Protein AF-U2WFE0-F1 (afdb_monomer)

Nearest PDB structures (foldseek):
  4q4a-assembly1_A  TM=3.480E-01  e=2.867E+00  Thermotoga maritima MSB8
  8t4j-assembly1_A  TM=3.369E-01  e=9.485E+00  Homo sapiens

Secondary structure (DSSP, 8-state):
---------HHHHHSTT---HHHHHHHHHHHHHHHHHHHHHHHHHHHHHHHHHHHHHHHHHHHHHHHTT-HHHHHHHHHHHHHHHHHHHHHHHHHHHHHHHHHHHHHHHHHHHHHT-

Solvent-accessible surface area (backbone atoms only — not comparable to full-atom values): 6742 Å² total; per-residue (Å²): 138,82,82,82,74,80,81,75,50,72,62,56,73,76,41,71,84,60,77,55,70,68,61,55,52,55,50,52,52,54,51,50,53,53,50,52,50,52,51,53,52,53,51,51,53,53,49,54,51,53,51,52,54,50,53,52,51,50,54,56,53,45,55,53,32,60,78,68,69,42,64,78,57,43,60,57,51,50,55,50,48,53,52,53,50,52,53,49,51,52,52,53,52,50,52,52,52,51,53,49,50,52,51,50,51,53,54,49,54,53,51,56,60,58,71,75,106

Foldseek 3Di:
DDDPPDPDDPCCVVCVPPDDPVVVVVVVVVVVLVVLVVVLVVVLVVLVVVLVVVLVVLVVVLVVCVVVVVVVVNVVSVVVNVVVSVVSVVVSVVSNVVSVVVSVVVVVVVVVVVVVD

Structure (mmCIF, N/CA/C/O backbone):
data_AF-U2WFE0-F1
#
_entry.id   AF-U2WFE0-F1
#
loop_
_atom_site.group_PDB
_atom_site.id
_atom_site.type_symbol
_atom_site.label_atom_id
_atom_site.label_alt_id
_atom_site.label_comp_id
_atom_site.label_asym_id
_atom_site.label_entity_id
_atom_site.label_seq_id
_atom_site.pdbx_PDB_ins_code
_atom_site.Cartn_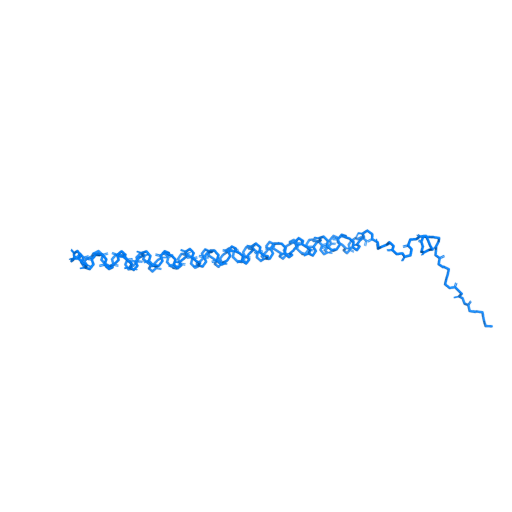x
_atom_site.Cartn_y
_atom_site.Cartn_z
_atom_site.occupancy
_atom_site.B_iso_or_equiv
_atom_site.auth_seq_id
_atom_site.auth_comp_id
_atom_site.auth_asym_id
_atom_site.auth_atom_id
_atom_site.pdbx_PDB_model_num
ATOM 1 N N . MET A 1 1 ? 37.654 29.144 -54.732 1.00 34.38 1 MET A N 1
ATOM 2 C CA . MET A 1 1 ? 37.008 28.818 -53.441 1.00 34.38 1 MET A CA 1
ATOM 3 C C . MET A 1 1 ? 35.945 27.760 -53.730 1.00 34.38 1 MET A C 1
ATOM 5 O O . MET A 1 1 ? 34.895 28.100 -54.254 1.00 34.38 1 MET A O 1
ATOM 9 N N . ALA A 1 2 ? 36.271 26.472 -53.580 1.00 35.97 2 ALA A N 1
ATOM 10 C CA . ALA A 1 2 ? 35.385 25.376 -53.984 1.00 35.97 2 ALA A CA 1
ATOM 11 C C . ALA A 1 2 ? 34.538 24.913 -52.793 1.00 35.97 2 ALA A C 1
ATOM 13 O O . ALA A 1 2 ? 35.069 24.506 -51.762 1.00 35.97 2 ALA A O 1
ATOM 14 N N . ILE A 1 3 ? 33.219 25.010 -52.951 1.00 46.09 3 ILE A N 1
ATOM 15 C CA . ILE A 1 3 ? 32.201 24.567 -51.998 1.00 46.09 3 ILE A CA 1
ATOM 16 C C . ILE A 1 3 ? 32.277 23.038 -51.926 1.00 46.09 3 ILE A C 1
ATOM 18 O O . ILE A 1 3 ? 31.913 22.344 -52.876 1.00 46.09 3 ILE A O 1
ATOM 22 N N . ALA A 1 4 ? 32.792 22.507 -50.817 1.00 45.47 4 ALA A N 1
ATOM 23 C CA . ALA A 1 4 ? 32.842 21.074 -50.561 1.00 45.47 4 ALA A CA 1
ATOM 24 C C . ALA A 1 4 ? 31.416 20.549 -50.330 1.00 45.47 4 ALA A C 1
ATOM 26 O O . ALA A 1 4 ? 30.886 20.585 -49.220 1.00 45.47 4 ALA A O 1
ATOM 27 N N . GLY A 1 5 ? 30.779 20.092 -51.410 1.00 46.44 5 GLY A N 1
ATOM 28 C CA . GLY A 1 5 ? 29.490 19.416 -51.369 1.00 46.44 5 GLY A CA 1
ATOM 29 C C . GLY A 1 5 ? 29.564 18.187 -50.468 1.00 46.44 5 GLY A C 1
ATOM 30 O O . GLY A 1 5 ? 30.349 17.266 -50.698 1.00 46.44 5 GLY A O 1
ATOM 31 N N . THR A 1 6 ? 28.744 18.183 -49.423 1.00 54.75 6 THR A N 1
ATOM 32 C CA . THR A 1 6 ? 28.574 17.070 -48.491 1.00 54.75 6 THR A CA 1
ATOM 33 C C . THR A 1 6 ? 28.115 15.846 -49.288 1.00 54.75 6 THR A C 1
ATOM 35 O O . THR A 1 6 ? 26.987 15.805 -49.782 1.00 54.75 6 THR A O 1
ATOM 38 N N . LYS A 1 7 ? 29.000 14.857 -49.475 1.00 50.47 7 LYS A N 1
ATOM 39 C CA . LYS A 1 7 ? 28.686 13.609 -50.185 1.00 50.47 7 LYS A CA 1
ATOM 40 C C . LYS A 1 7 ? 27.629 12.834 -49.394 1.00 50.47 7 LYS A C 1
ATOM 42 O O . LYS A 1 7 ? 27.962 12.103 -48.465 1.00 50.47 7 LYS A O 1
ATOM 47 N N . LYS A 1 8 ? 26.354 12.994 -49.755 1.00 56.88 8 LYS A N 1
ATOM 48 C CA . LYS A 1 8 ? 25.270 12.151 -49.235 1.00 56.88 8 LYS A CA 1
ATOM 49 C C . LYS A 1 8 ? 25.502 10.724 -49.711 1.00 56.88 8 LYS A C 1
ATOM 51 O O . LYS A 1 8 ? 25.659 10.476 -50.906 1.00 56.88 8 LYS A O 1
ATOM 56 N N . THR A 1 9 ? 25.584 9.794 -48.770 1.00 63.47 9 THR A N 1
ATOM 57 C CA . THR A 1 9 ? 25.826 8.382 -49.065 1.00 63.47 9 THR A CA 1
ATOM 58 C C . THR A 1 9 ? 24.601 7.790 -49.767 1.00 63.47 9 THR A C 1
ATOM 60 O O . THR A 1 9 ? 23.478 8.230 -49.536 1.00 63.47 9 THR A O 1
ATOM 63 N N . ILE A 1 10 ? 24.787 6.759 -50.599 1.00 62.50 10 ILE A N 1
ATOM 64 C CA . ILE A 1 10 ? 23.700 6.074 -51.335 1.00 62.50 10 ILE A CA 1
ATOM 65 C C . ILE A 1 10 ? 22.551 5.660 -50.393 1.00 62.50 10 ILE A C 1
ATOM 67 O O . ILE A 1 10 ? 21.376 5.722 -50.748 1.00 62.50 10 ILE A O 1
ATOM 71 N N . ARG A 1 11 ? 22.885 5.326 -49.142 1.00 60.38 11 ARG A N 1
ATOM 72 C CA . ARG A 1 11 ? 21.927 5.036 -48.073 1.00 60.38 11 ARG A CA 1
ATOM 73 C C . ARG A 1 11 ? 21.007 6.218 -47.733 1.00 60.38 11 ARG A C 1
ATOM 75 O O . ARG A 1 11 ? 19.811 5.996 -47.601 1.00 60.38 11 ARG A O 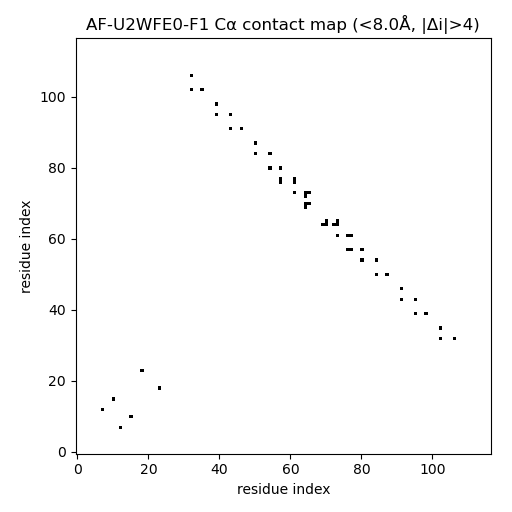1
ATOM 82 N N . ASP A 1 12 ? 21.526 7.441 -47.631 1.00 62.81 12 ASP A N 1
ATOM 83 C CA . ASP A 1 12 ? 20.731 8.646 -47.329 1.00 62.81 12 ASP A CA 1
ATOM 84 C C . ASP A 1 12 ? 19.786 9.025 -48.474 1.00 62.81 12 ASP A C 1
ATOM 86 O O . ASP A 1 12 ? 18.737 9.627 -48.251 1.00 62.81 12 ASP A O 1
ATOM 90 N N . LEU A 1 13 ? 20.150 8.666 -49.708 1.00 66.94 13 LEU A N 1
ATOM 91 C CA . LEU A 1 13 ? 19.312 8.861 -50.891 1.00 66.94 13 LEU A CA 1
ATOM 92 C C . LEU A 1 13 ? 18.170 7.837 -50.962 1.00 66.94 13 LEU A C 1
ATOM 94 O O . LEU A 1 13 ? 17.052 8.206 -51.304 1.00 66.94 13 LEU A O 1
ATOM 98 N N . ILE A 1 14 ? 18.431 6.573 -50.609 1.00 63.31 14 ILE A N 1
ATOM 99 C CA . ILE A 1 14 ? 17.450 5.475 -50.702 1.00 63.31 14 ILE A CA 1
ATOM 100 C C . ILE A 1 14 ? 16.542 5.397 -49.463 1.00 63.31 14 ILE A C 1
ATOM 102 O O . ILE A 1 14 ? 15.377 5.018 -49.560 1.00 63.31 14 ILE A O 1
ATOM 106 N N . PHE A 1 15 ? 17.053 5.756 -48.285 1.00 64.75 15 PHE A N 1
ATOM 107 C CA . PHE A 1 15 ? 16.371 5.576 -46.999 1.00 64.75 15 PHE A CA 1
ATOM 108 C C . PHE A 1 15 ? 16.074 6.892 -46.278 1.00 64.75 15 PHE A C 1
ATOM 110 O O . PHE A 1 15 ? 15.941 6.899 -45.057 1.00 64.75 15 PHE A O 1
ATOM 117 N N . LYS A 1 16 ? 15.925 7.985 -47.033 1.00 59.59 16 LYS A N 1
ATOM 118 C CA . LYS A 1 16 ? 15.728 9.357 -46.537 1.00 59.59 16 LYS A CA 1
ATOM 119 C C . LYS A 1 16 ? 14.644 9.493 -45.452 1.00 59.59 16 LYS A C 1
ATOM 121 O O . LYS A 1 16 ? 14.809 10.292 -44.537 1.00 59.59 16 LYS A O 1
ATOM 126 N N . ASP A 1 17 ? 13.596 8.666 -45.515 1.00 59.03 17 ASP A N 1
ATOM 127 C CA . ASP A 1 17 ? 12.478 8.653 -44.558 1.00 59.03 17 ASP A CA 1
ATOM 128 C C . ASP A 1 17 ? 12.461 7.442 -43.601 1.00 59.03 17 ASP A C 1
ATOM 130 O O . ASP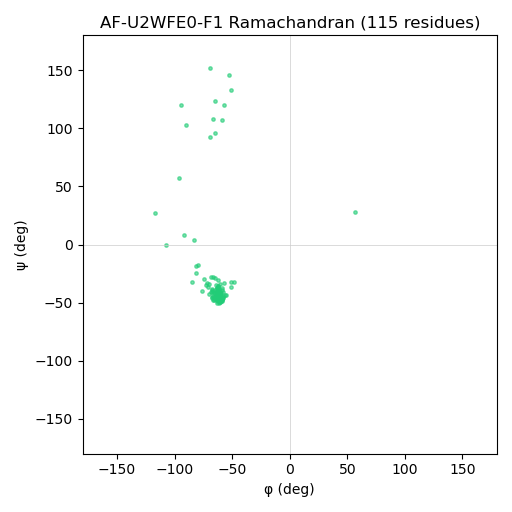 A 1 17 ? 11.589 7.338 -42.733 1.00 59.03 17 ASP A O 1
ATOM 134 N N . LYS A 1 18 ? 13.415 6.501 -43.702 1.00 56.56 18 LYS A N 1
ATOM 135 C CA . LYS A 1 18 ? 13.472 5.350 -42.784 1.00 56.56 18 LYS A CA 1
ATOM 136 C C . LYS A 1 18 ? 14.328 5.688 -41.565 1.00 56.56 18 LYS A C 1
ATOM 138 O O . LYS A 1 18 ? 15.554 5.642 -41.611 1.00 56.56 18 LYS A O 1
ATOM 143 N N . LYS A 1 19 ? 13.658 5.971 -40.442 1.00 58.41 19 LYS A N 1
ATOM 144 C CA . LYS A 1 19 ? 14.291 6.129 -39.120 1.00 58.41 19 LYS A CA 1
ATOM 145 C C . LYS A 1 19 ? 15.207 4.937 -38.798 1.00 58.41 19 LYS A C 1
ATOM 147 O O . LYS A 1 19 ? 14.812 3.784 -38.965 1.00 58.41 19 LYS A O 1
ATOM 152 N N . HIS A 1 20 ? 16.420 5.234 -38.324 1.00 57.84 20 HIS A N 1
ATOM 153 C CA . HIS A 1 20 ? 17.420 4.249 -37.899 1.00 57.84 20 HIS A CA 1
ATOM 154 C C . HIS A 1 20 ? 16.849 3.245 -36.878 1.00 57.84 20 HIS A C 1
ATOM 156 O O . HIS A 1 20 ? 16.025 3.613 -36.039 1.00 57.84 20 HIS A O 1
ATOM 162 N N . LYS A 1 21 ? 17.310 1.984 -36.924 1.00 54.50 21 LYS A N 1
ATOM 163 C CA . LYS A 1 21 ? 16.914 0.911 -35.984 1.00 54.50 21 LYS A CA 1
ATOM 164 C C . LYS A 1 21 ? 17.064 1.341 -34.516 1.00 54.50 21 LYS A C 1
ATOM 166 O O . LYS A 1 21 ? 16.179 1.060 -33.712 1.00 54.50 21 LYS A O 1
ATOM 171 N N . ASP A 1 22 ? 18.097 2.120 -34.213 1.00 54.22 22 ASP A N 1
ATOM 172 C CA . ASP A 1 22 ? 18.399 2.628 -32.867 1.00 54.22 22 ASP A CA 1
ATOM 173 C C . ASP A 1 22 ? 17.311 3.593 -32.346 1.00 54.22 22 ASP A C 1
ATOM 175 O O . ASP A 1 22 ? 17.003 3.657 -31.152 1.00 54.22 22 ASP A O 1
ATOM 179 N N . PHE A 1 23 ? 16.629 4.301 -33.254 1.00 53.69 23 PHE A N 1
ATOM 180 C CA . PHE A 1 23 ? 15.490 5.154 -32.907 1.00 53.69 23 PHE A CA 1
ATOM 181 C C . PHE A 1 23 ? 14.244 4.329 -32.539 1.00 53.69 23 PHE A C 1
ATOM 183 O O . PHE A 1 23 ? 13.463 4.730 -31.679 1.00 53.69 23 PHE A O 1
ATOM 190 N N . GLN A 1 24 ? 14.049 3.155 -33.151 1.00 55.06 24 GLN A N 1
ATOM 191 C CA . GLN A 1 24 ? 12.974 2.240 -32.746 1.00 55.06 24 GLN A CA 1
ATOM 192 C C . GLN A 1 24 ? 13.280 1.554 -31.406 1.00 55.06 24 GLN A C 1
ATOM 194 O O . GLN A 1 24 ? 12.364 1.327 -30.615 1.00 55.06 24 GLN A O 1
ATOM 199 N N . GLU A 1 25 ? 14.547 1.243 -31.128 1.00 55.72 25 GLU A N 1
ATOM 200 C CA . GLU A 1 25 ? 14.976 0.607 -29.875 1.00 55.72 25 GLU A CA 1
ATOM 201 C C . GLU A 1 25 ? 14.795 1.551 -28.672 1.00 55.72 25 GLU A C 1
ATOM 203 O O . GLU A 1 25 ? 14.169 1.177 -27.678 1.00 55.72 25 GLU A O 1
ATOM 208 N N . SER A 1 26 ? 15.188 2.823 -28.806 1.00 58.12 26 SER A N 1
ATOM 209 C CA . SER A 1 26 ? 14.953 3.852 -27.775 1.00 58.12 26 SER A CA 1
ATOM 210 C C . SER A 1 26 ? 13.464 4.126 -27.499 1.00 58.12 26 SER A C 1
ATOM 212 O O . SER A 1 26 ? 13.076 4.327 -26.344 1.00 58.12 26 SER A O 1
ATOM 214 N N . GLN A 1 27 ? 12.593 4.067 -28.515 1.00 59.62 27 GLN A N 1
ATOM 215 C CA . GLN A 1 27 ? 11.142 4.179 -28.312 1.00 59.62 27 GLN A CA 1
ATOM 216 C C . GLN A 1 27 ? 10.549 2.988 -27.550 1.00 59.62 27 GLN A C 1
ATOM 218 O O . GLN A 1 27 ? 9.711 3.193 -26.668 1.00 59.62 27 GLN A O 1
ATOM 223 N N . LYS A 1 28 ? 10.988 1.757 -27.845 1.00 61.03 28 LYS A N 1
ATOM 224 C CA . LYS A 1 28 ? 10.541 0.550 -27.126 1.00 61.03 28 LYS A CA 1
ATOM 225 C C . LYS A 1 28 ? 10.947 0.584 -25.651 1.00 61.03 28 LYS A C 1
ATOM 227 O O . LYS A 1 28 ? 10.132 0.249 -24.795 1.00 61.03 28 LYS A O 1
ATOM 232 N N . ILE A 1 29 ? 12.158 1.057 -25.352 1.00 62.53 29 ILE A N 1
ATOM 233 C CA . ILE A 1 29 ? 12.657 1.230 -23.978 1.00 62.53 29 ILE A CA 1
ATOM 234 C C . ILE A 1 29 ? 11.811 2.254 -23.208 1.00 62.53 29 ILE A C 1
ATOM 236 O O . ILE A 1 29 ? 11.368 1.991 -22.090 1.00 62.53 29 ILE A O 1
ATOM 240 N N . ASN A 1 30 ? 1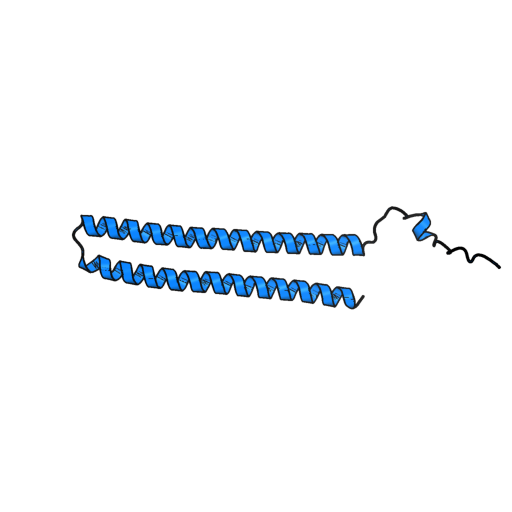1.508 3.400 -23.822 1.00 68.56 30 ASN A N 1
ATOM 241 C CA . ASN A 1 30 ? 10.657 4.419 -23.204 1.00 68.56 30 ASN A CA 1
ATOM 242 C C . ASN A 1 30 ? 9.221 3.904 -22.973 1.00 68.56 30 ASN A C 1
ATOM 244 O O . ASN A 1 30 ? 8.613 4.171 -21.937 1.00 68.56 30 ASN A O 1
ATOM 248 N N . PHE A 1 31 ? 8.685 3.113 -23.906 1.00 72.06 31 PHE A N 1
ATOM 249 C CA . PHE A 1 31 ? 7.377 2.478 -23.747 1.00 72.06 31 PHE A CA 1
ATOM 250 C C . PHE A 1 31 ? 7.357 1.470 -22.586 1.00 72.06 31 PHE A C 1
ATOM 252 O O . PHE A 1 31 ? 6.438 1.508 -21.768 1.00 72.06 31 PHE A O 1
ATOM 259 N N . ALA A 1 32 ? 8.386 0.625 -22.464 1.00 73.62 32 ALA A N 1
ATOM 260 C CA . ALA A 1 32 ? 8.515 -0.332 -21.366 1.00 73.62 32 ALA A CA 1
ATOM 261 C C . ALA A 1 32 ? 8.631 0.371 -20.003 1.00 73.62 32 ALA A C 1
ATOM 263 O O . ALA A 1 32 ? 7.890 0.037 -19.080 1.00 73.62 32 ALA A O 1
ATOM 264 N N . ASN A 1 33 ? 9.468 1.409 -19.895 1.00 76.38 33 ASN A N 1
ATOM 265 C CA . ASN A 1 33 ? 9.597 2.205 -18.671 1.00 76.38 33 ASN A CA 1
ATOM 266 C C . ASN A 1 33 ? 8.271 2.880 -18.285 1.00 76.38 33 ASN A C 1
ATOM 268 O O . ASN A 1 33 ? 7.876 2.836 -17.121 1.00 76.38 33 ASN A O 1
ATOM 272 N N . LYS A 1 34 ? 7.526 3.435 -19.254 1.00 79.75 34 LYS A N 1
ATOM 273 C CA . LYS A 1 34 ? 6.170 3.963 -19.010 1.00 79.75 34 LYS A CA 1
ATOM 274 C C . LYS A 1 34 ? 5.203 2.882 -18.522 1.00 79.75 34 LYS A C 1
ATOM 276 O O . LYS A 1 34 ? 4.370 3.165 -17.662 1.00 79.75 34 LYS A O 1
ATOM 281 N N . GLY A 1 35 ? 5.302 1.664 -19.053 1.00 82.06 35 GLY A N 1
ATOM 282 C CA . GLY A 1 35 ? 4.519 0.512 -18.601 1.00 82.06 35 GLY A CA 1
ATOM 283 C C . GLY A 1 35 ? 4.815 0.139 -17.147 1.00 82.06 35 GLY A C 1
ATOM 284 O O . GLY A 1 35 ? 3.890 0.016 -16.348 1.00 82.06 35 GLY A O 1
ATOM 285 N N . ILE A 1 36 ? 6.096 0.050 -16.784 1.00 82.69 36 ILE A N 1
ATOM 286 C CA . ILE A 1 36 ? 6.541 -0.248 -15.415 1.00 82.69 36 ILE A CA 1
ATOM 287 C C . ILE A 1 36 ? 6.048 0.827 -14.441 1.00 82.69 36 ILE A C 1
ATOM 289 O O . ILE A 1 36 ? 5.474 0.500 -13.407 1.00 82.69 36 ILE A O 1
ATOM 293 N N . VAL A 1 37 ? 6.184 2.110 -14.791 1.00 83.69 37 VAL A N 1
ATOM 294 C CA . VAL A 1 37 ? 5.689 3.213 -13.951 1.00 83.69 37 VAL A CA 1
ATOM 295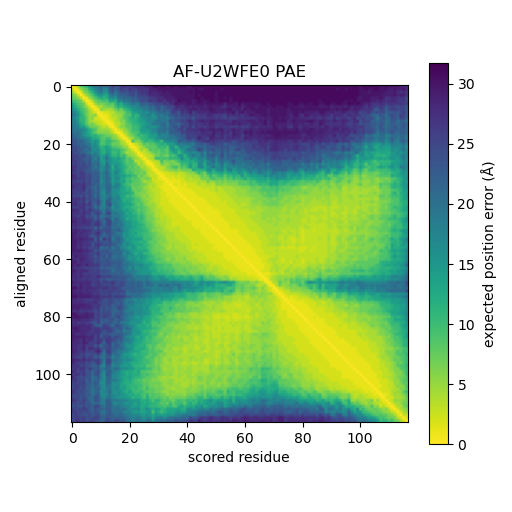 C C . VAL A 1 37 ? 4.173 3.125 -13.749 1.00 83.69 37 VAL A C 1
ATOM 297 O O . VAL A 1 37 ? 3.705 3.270 -12.622 1.00 83.69 37 VAL A O 1
ATOM 300 N N . LYS A 1 38 ? 3.392 2.825 -14.797 1.00 86.12 38 LYS A N 1
ATOM 301 C CA . LYS A 1 38 ? 1.938 2.620 -14.661 1.00 86.12 38 LYS A CA 1
ATOM 302 C C . LYS A 1 38 ? 1.598 1.477 -13.705 1.00 86.12 38 LYS A C 1
ATOM 304 O O . LYS A 1 38 ? 0.679 1.628 -12.904 1.00 86.12 38 LYS A O 1
ATOM 309 N N . LEU A 1 39 ? 2.329 0.363 -13.770 1.00 86.19 39 LEU A N 1
ATOM 310 C CA . LEU A 1 39 ? 2.135 -0.770 -12.862 1.00 86.19 39 LEU A CA 1
ATOM 311 C C . LEU A 1 39 ? 2.455 -0.397 -11.409 1.00 86.19 39 LEU A C 1
ATOM 313 O O . LEU A 1 39 ? 1.667 -0.717 -10.524 1.00 86.19 39 LEU A O 1
ATOM 317 N N . ILE A 1 40 ? 3.547 0.337 -11.169 1.00 86.56 40 ILE A N 1
ATOM 318 C CA . ILE A 1 40 ? 3.913 0.832 -9.831 1.00 86.56 40 ILE A CA 1
ATOM 319 C C . ILE A 1 40 ? 2.808 1.735 -9.269 1.00 86.56 40 ILE A C 1
ATOM 321 O O . ILE A 1 40 ? 2.403 1.576 -8.116 1.00 86.56 40 ILE A O 1
ATOM 325 N N . VAL A 1 41 ? 2.279 2.654 -10.084 1.00 87.44 41 VAL A N 1
ATOM 326 C CA . VAL A 1 41 ? 1.190 3.557 -9.678 1.00 87.44 41 VAL A CA 1
ATOM 327 C C . VAL A 1 41 ? -0.080 2.771 -9.353 1.00 87.44 41 VAL A C 1
ATOM 329 O O . VAL A 1 41 ? -0.659 2.970 -8.287 1.00 87.44 41 VAL A O 1
ATOM 332 N N . LEU A 1 42 ? -0.491 1.845 -10.225 1.00 90.94 42 LEU A N 1
ATOM 333 C CA . LEU A 1 42 ? -1.661 0.992 -9.993 1.00 90.94 42 LEU A CA 1
ATOM 334 C C . LEU A 1 42 ? -1.528 0.179 -8.702 1.00 90.94 42 LEU A C 1
ATOM 336 O O . LEU A 1 42 ? -2.455 0.153 -7.895 1.00 90.94 42 LEU A O 1
ATOM 340 N N . TYR A 1 43 ? -0.368 -0.441 -8.482 1.00 89.38 43 TYR A N 1
ATOM 341 C CA . TYR A 1 43 ? -0.100 -1.223 -7.279 1.00 89.38 43 TYR A CA 1
ATOM 342 C C . TYR A 1 43 ? -0.126 -0.362 -6.011 1.00 89.38 43 TYR A C 1
ATOM 344 O O . TYR A 1 43 ? -0.702 -0.760 -4.998 1.00 89.38 43 TYR A O 1
ATOM 352 N N . THR A 1 44 ? 0.438 0.846 -6.078 1.00 88.38 44 THR A N 1
ATOM 353 C CA . THR A 1 44 ? 0.416 1.807 -4.967 1.00 88.38 44 THR A CA 1
ATOM 354 C C . THR A 1 44 ? -1.017 2.192 -4.605 1.00 88.38 44 THR A C 1
ATOM 356 O O . THR A 1 44 ? -1.403 2.100 -3.441 1.00 88.38 44 THR A O 1
ATOM 359 N N . ILE A 1 45 ? -1.837 2.553 -5.599 1.00 90.75 45 ILE A N 1
ATOM 360 C CA . ILE A 1 45 ? -3.247 2.909 -5.386 1.00 90.75 45 ILE A CA 1
ATOM 361 C C . ILE A 1 45 ? -4.016 1.722 -4.799 1.00 90.75 45 ILE A C 1
ATOM 363 O O . ILE A 1 45 ? -4.713 1.873 -3.797 1.00 90.75 45 ILE A O 1
ATOM 367 N N . SER A 1 46 ? -3.854 0.531 -5.381 1.00 90.62 46 SER A N 1
ATOM 368 C CA . SER A 1 46 ? -4.498 -0.690 -4.888 1.00 90.62 46 SER A CA 1
ATOM 369 C C . SER A 1 46 ? -4.108 -0.999 -3.442 1.00 90.62 46 SER A C 1
ATOM 371 O O . SER A 1 46 ? -4.952 -1.414 -2.649 1.00 90.62 46 SER A O 1
ATOM 373 N N . SER A 1 47 ? -2.844 -0.778 -3.079 1.00 88.06 47 SER A N 1
ATOM 374 C CA . SER A 1 47 ? -2.365 -1.007 -1.717 1.00 88.06 47 SER A CA 1
ATOM 375 C C . SER A 1 47 ? -2.995 -0.026 -0.730 1.00 88.06 47 SER A C 1
ATOM 377 O O . SER A 1 47 ? -3.490 -0.449 0.312 1.00 88.06 47 SER A O 1
ATOM 379 N N . ILE A 1 48 ? -3.067 1.265 -1.075 1.00 89.38 48 ILE A N 1
ATOM 380 C CA . ILE A 1 48 ? -3.731 2.285 -0.245 1.00 89.38 48 ILE A CA 1
ATOM 381 C C . ILE A 1 48 ? -5.206 1.927 -0.026 1.00 89.38 48 ILE A C 1
ATOM 383 O O . ILE A 1 48 ? -5.682 1.944 1.111 1.00 89.38 48 ILE A O 1
ATOM 387 N N . LEU A 1 49 ? -5.918 1.545 -1.091 1.00 92.19 49 LEU A N 1
ATOM 388 C CA . LEU A 1 49 ? -7.315 1.113 -0.996 1.00 92.19 49 LEU A CA 1
ATOM 389 C C . LEU A 1 49 ? -7.471 -0.117 -0.096 1.00 92.19 49 LEU A C 1
ATOM 391 O O . LEU A 1 49 ? -8.376 -0.155 0.736 1.00 92.19 49 LEU A O 1
ATOM 395 N N . SER A 1 50 ? -6.565 -1.091 -0.199 1.00 90.19 50 SER A N 1
ATOM 396 C CA . SER A 1 50 ? -6.589 -2.274 0.662 1.00 90.19 50 SER A CA 1
ATOM 397 C C . SER A 1 50 ? -6.387 -1.926 2.141 1.00 90.19 50 SER A C 1
ATOM 399 O O . SER A 1 50 ? -7.023 -2.547 2.997 1.00 90.19 50 SER A O 1
ATOM 401 N N . VAL A 1 51 ? -5.531 -0.948 2.458 1.00 90.69 51 VAL A N 1
ATOM 402 C CA . VAL A 1 51 ? -5.334 -0.467 3.835 1.00 90.69 51 VAL A CA 1
ATOM 403 C C . VAL A 1 51 ? -6.589 0.236 4.344 1.00 90.69 51 VAL A C 1
ATOM 405 O O . VAL A 1 51 ? -7.059 -0.076 5.438 1.00 90.69 51 VAL A O 1
ATOM 408 N N . ALA A 1 52 ? -7.184 1.114 3.534 1.00 89.06 52 ALA A N 1
ATOM 409 C CA . ALA A 1 52 ? -8.417 1.818 3.882 1.00 89.06 52 ALA A CA 1
ATOM 410 C C . ALA A 1 52 ? -9.594 0.853 4.112 1.00 89.06 52 ALA A C 1
ATOM 412 O O . ALA A 1 52 ? -10.328 0.980 5.093 1.00 89.06 52 ALA A O 1
ATOM 413 N N . GLN A 1 53 ? -9.742 -0.166 3.261 1.00 92.06 53 GLN A N 1
ATOM 414 C CA . GLN A 1 53 ? -10.765 -1.198 3.428 1.00 92.06 53 GLN A CA 1
ATOM 415 C C . GLN A 1 53 ? -10.566 -1.994 4.725 1.00 92.06 53 GLN A C 1
ATOM 417 O O . GLN A 1 53 ? -11.541 -2.389 5.369 1.00 92.06 53 GLN A O 1
ATOM 422 N N . ARG A 1 54 ? -9.316 -2.255 5.126 1.00 90.81 54 ARG A N 1
ATOM 423 C CA . ARG A 1 54 ? -9.022 -2.949 6.385 1.00 90.81 54 ARG A CA 1
ATOM 424 C C . ARG A 1 54 ? -9.337 -2.066 7.596 1.00 90.81 54 ARG A C 1
ATOM 426 O O . ARG A 1 54 ? -9.966 -2.551 8.532 1.00 90.81 54 ARG A O 1
ATOM 433 N N . ASP A 1 55 ? -8.990 -0.779 7.553 1.00 90.38 55 ASP A N 1
ATOM 434 C CA . ASP A 1 55 ? -9.355 0.199 8.593 1.00 90.38 55 ASP A CA 1
ATOM 435 C C . ASP A 1 55 ? -10.877 0.288 8.780 1.00 90.38 55 ASP A C 1
ATOM 437 O O . ASP A 1 55 ? -11.380 0.234 9.904 1.00 90.38 55 ASP A O 1
ATOM 441 N N . TRP A 1 56 ? -11.621 0.333 7.673 1.00 91.44 56 TRP A N 1
ATOM 442 C CA . TRP A 1 56 ? -13.081 0.324 7.699 1.00 91.44 56 TRP A CA 1
ATOM 443 C C . TRP A 1 56 ? -13.648 -0.947 8.350 1.00 91.44 56 TRP A C 1
ATOM 445 O O . TRP A 1 56 ? -14.556 -0.867 9.179 1.00 91.44 56 TRP A O 1
ATOM 455 N N . GLN A 1 57 ? -13.084 -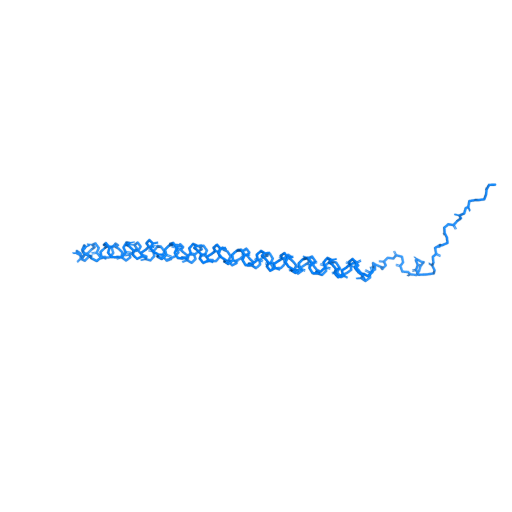2.122 8.047 1.00 90.56 57 GLN A N 1
ATOM 456 C CA . GLN A 1 57 ? -13.486 -3.375 8.697 1.00 90.56 57 GLN A CA 1
ATOM 457 C C . GLN A 1 57 ? -13.243 -3.353 10.209 1.00 90.56 57 GLN A C 1
ATOM 459 O O . GLN A 1 57 ? -14.100 -3.823 10.958 1.00 90.56 57 GLN A O 1
ATOM 464 N N . TYR A 1 58 ? -12.119 -2.789 10.666 1.00 91.94 58 TYR A N 1
ATOM 465 C CA . TYR A 1 58 ? -11.838 -2.635 12.095 1.00 91.94 58 TYR A CA 1
ATOM 466 C C . TYR A 1 58 ? -12.870 -1.743 12.788 1.00 91.94 58 TYR A C 1
ATOM 468 O O . TYR A 1 58 ? -13.422 -2.153 13.807 1.00 91.94 58 TYR A O 1
ATOM 476 N N . LYS A 1 59 ? -13.191 -0.576 12.214 1.00 89.31 59 LYS A N 1
ATOM 477 C CA . LYS A 1 59 ? -14.199 0.345 12.770 1.00 89.31 59 LYS A CA 1
ATOM 478 C C . LYS A 1 59 ? -15.572 -0.310 12.878 1.00 89.31 59 LYS A C 1
ATOM 480 O O . LYS A 1 59 ? -16.152 -0.346 13.958 1.00 89.31 59 LYS A O 1
ATOM 485 N N . ARG A 1 60 ? -16.024 -0.955 11.802 1.00 91.75 60 ARG A N 1
ATOM 486 C CA . ARG A 1 60 ? -17.286 -1.706 11.790 1.00 91.75 60 ARG A CA 1
ATOM 487 C C . ARG A 1 60 ? -17.307 -2.826 12.840 1.00 91.75 60 ARG A C 1
ATOM 489 O O . ARG A 1 60 ? -18.345 -3.111 13.431 1.00 91.75 60 ARG A O 1
ATOM 496 N N . ASN A 1 61 ? -16.181 -3.505 13.065 1.00 90.00 61 ASN A N 1
ATOM 497 C CA . ASN A 1 61 ? -16.097 -4.558 14.080 1.00 90.00 61 ASN A CA 1
ATOM 498 C C . ASN A 1 61 ? -16.141 -3.985 15.508 1.00 90.00 61 AS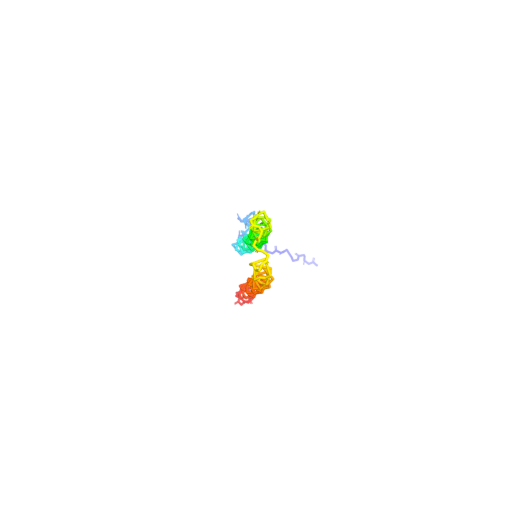N A C 1
ATOM 500 O O . ASN A 1 61 ? -16.768 -4.592 16.373 1.00 90.00 61 ASN A O 1
ATOM 504 N N . ILE A 1 62 ? -15.529 -2.821 15.748 1.00 88.44 62 ILE A N 1
ATOM 505 C CA . ILE A 1 62 ? -15.618 -2.106 17.030 1.00 88.44 62 ILE A CA 1
ATOM 506 C C . ILE A 1 62 ? -17.066 -1.680 17.304 1.00 88.44 62 ILE A C 1
ATOM 508 O O . ILE A 1 62 ? -17.580 -1.968 18.381 1.00 88.44 62 ILE A O 1
ATOM 512 N N . GLU A 1 63 ? -17.755 -1.090 16.324 1.00 89.25 63 GLU A N 1
ATOM 513 C CA . GLU A 1 63 ? -19.169 -0.692 16.442 1.00 89.25 63 GLU A CA 1
ATOM 514 C C . GLU A 1 63 ? -20.067 -1.869 16.850 1.00 89.25 63 GLU A C 1
ATOM 516 O O . GLU A 1 63 ? -20.887 -1.751 17.761 1.00 89.25 63 GLU A O 1
ATOM 521 N N . LYS A 1 64 ? -19.864 -3.046 16.243 1.00 89.31 64 LYS A N 1
ATOM 522 C CA . LYS A 1 64 ? -20.592 -4.267 16.621 1.00 89.31 64 LYS A CA 1
ATOM 523 C C . LYS A 1 64 ? -20.324 -4.701 18.061 1.00 89.31 64 LYS A C 1
ATOM 525 O O . LYS A 1 64 ? -21.234 -5.153 18.743 1.00 89.31 64 LYS A O 1
ATOM 530 N N . LEU A 1 65 ? -19.093 -4.563 18.543 1.00 87.19 65 LEU A N 1
ATOM 531 C CA . LEU A 1 65 ? -18.739 -4.962 19.907 1.00 87.19 65 LEU A CA 1
ATOM 532 C C . LEU A 1 65 ? -19.251 -3.994 20.969 1.00 87.19 65 LEU A C 1
ATOM 534 O O . LEU A 1 65 ? -19.545 -4.434 22.081 1.00 87.19 65 LEU A O 1
ATOM 538 N N . ILE A 1 66 ? -19.386 -2.713 20.622 1.00 87.31 66 ILE A N 1
ATOM 539 C CA . ILE A 1 66 ? -20.072 -1.721 21.455 1.00 87.31 66 ILE A CA 1
ATOM 540 C C . ILE A 1 66 ? -21.542 -2.121 21.612 1.00 87.31 66 ILE A C 1
ATOM 542 O O . ILE A 1 66 ? -22.033 -2.178 22.736 1.00 87.31 66 ILE A O 1
ATOM 546 N N . LEU A 1 67 ? -22.217 -2.484 20.513 1.00 87.44 67 LEU A N 1
ATOM 547 C CA . LEU A 1 67 ? -23.604 -2.969 20.544 1.00 87.44 67 LEU A CA 1
ATOM 548 C C . LEU A 1 67 ? -23.768 -4.250 21.381 1.00 87.44 67 LEU A C 1
ATOM 550 O O . LEU A 1 67 ? -24.780 -4.425 22.051 1.00 87.44 67 LEU A O 1
ATOM 554 N N . GLU A 1 68 ? -22.765 -5.130 21.383 1.00 89.62 68 GLU A N 1
ATOM 555 C CA . GLU A 1 68 ? -22.743 -6.352 22.201 1.00 89.62 68 GLU A CA 1
AT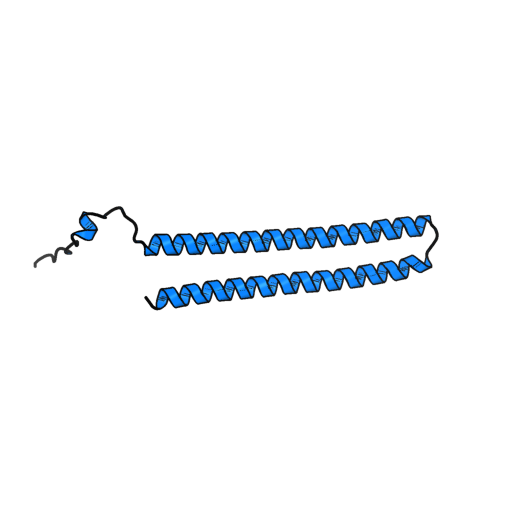OM 556 C C . GLU A 1 68 ? -22.267 -6.129 23.653 1.00 89.62 68 GLU A C 1
ATOM 558 O O . GLU A 1 68 ? -22.128 -7.095 24.404 1.00 89.62 68 GLU A O 1
ATOM 563 N N . ASN A 1 69 ? -21.994 -4.883 24.061 1.00 82.19 69 ASN A N 1
ATOM 564 C CA . ASN A 1 69 ? -21.504 -4.512 25.393 1.00 82.19 69 ASN A CA 1
ATOM 565 C C . ASN A 1 69 ? -20.182 -5.210 25.806 1.00 82.19 69 ASN A C 1
ATOM 567 O O . ASN A 1 69 ? -19.892 -5.411 26.986 1.00 82.19 69 ASN A O 1
ATOM 571 N N . LYS A 1 70 ? -19.340 -5.585 24.829 1.00 80.50 70 LYS A N 1
ATOM 572 C CA . LYS A 1 70 ? -18.059 -6.296 25.031 1.00 80.50 70 LYS A CA 1
ATOM 573 C C . LYS A 1 70 ? -16.867 -5.335 25.068 1.00 80.50 70 LYS A C 1
ATOM 575 O O . LYS A 1 70 ? -15.906 -5.486 24.309 1.00 80.50 70 LYS A O 1
ATOM 580 N N . THR A 1 71 ? -16.896 -4.368 25.979 1.00 75.69 71 THR A N 1
ATOM 581 C CA . THR A 1 71 ? -15.898 -3.284 26.095 1.00 75.69 71 THR A CA 1
ATOM 582 C C . THR A 1 71 ? -14.456 -3.760 26.284 1.00 75.69 71 THR A C 1
ATOM 584 O O . THR A 1 71 ? -13.542 -3.172 25.713 1.00 75.69 71 THR A O 1
ATOM 587 N N . GLN A 1 72 ? -14.230 -4.881 26.974 1.00 78.38 72 GLN A N 1
ATOM 588 C CA . GLN A 1 72 ? -12.883 -5.451 27.150 1.00 78.38 72 GLN A CA 1
ATOM 589 C C . GLN A 1 72 ? -12.213 -5.862 25.824 1.00 78.38 72 GLN A C 1
ATOM 591 O O . GLN A 1 72 ? -10.992 -5.800 25.698 1.00 78.38 72 GLN A O 1
ATOM 596 N N . LYS A 1 73 ? -12.994 -6.264 24.811 1.00 81.44 73 LYS A N 1
ATOM 597 C CA . LYS A 1 73 ? -12.459 -6.678 23.501 1.00 81.44 73 LYS A CA 1
ATOM 598 C C . LYS A 1 73 ? -12.132 -5.492 22.591 1.00 81.44 73 LYS A C 1
ATOM 600 O O . LYS A 1 73 ? -11.363 -5.660 21.648 1.00 81.44 73 LYS A O 1
ATOM 605 N N . ILE A 1 74 ? -12.687 -4.313 22.875 1.00 82.56 74 ILE A N 1
ATOM 606 C CA . ILE A 1 74 ? -12.487 -3.102 22.069 1.00 82.56 74 ILE A CA 1
ATOM 607 C C . ILE A 1 74 ? -11.027 -2.657 22.142 1.00 82.56 74 ILE A C 1
ATOM 609 O O . ILE A 1 74 ? -10.403 -2.491 21.100 1.00 82.56 74 ILE A O 1
ATOM 613 N N . SER A 1 75 ? -10.455 -2.587 23.349 1.00 84.38 75 SER A N 1
ATOM 614 C CA . SER A 1 75 ? -9.050 -2.197 23.549 1.00 84.38 75 SER A CA 1
ATOM 615 C C . SER A 1 75 ? -8.074 -3.113 22.795 1.00 84.38 75 SER A C 1
ATOM 617 O O . SER A 1 75 ? -7.144 -2.641 22.139 1.00 84.38 75 SER A O 1
ATOM 619 N N . LEU A 1 76 ? -8.325 -4.428 22.801 1.00 85.94 76 LEU A N 1
ATOM 620 C CA . LEU A 1 76 ? -7.516 -5.381 22.039 1.00 85.94 76 LEU A CA 1
ATOM 621 C C . LEU A 1 76 ? -7.610 -5.125 20.530 1.00 85.94 76 LEU A C 1
ATOM 623 O O . LEU A 1 76 ? -6.591 -5.110 19.845 1.00 85.94 76 LEU A O 1
ATOM 627 N N . ILE A 1 77 ? -8.809 -4.890 20.002 1.00 86.06 77 ILE A N 1
ATOM 628 C CA . ILE A 1 77 ? -9.015 -4.663 18.564 1.00 86.06 77 ILE A CA 1
ATOM 629 C C . ILE A 1 77 ? -8.442 -3.325 18.110 1.00 86.06 77 ILE A C 1
ATOM 631 O O . ILE A 1 77 ? -7.917 -3.236 17.004 1.00 86.06 77 ILE A O 1
ATOM 635 N N . GLU A 1 78 ? -8.494 -2.307 18.959 1.00 87.50 78 GLU A N 1
ATOM 636 C CA . GLU A 1 78 ? -7.896 -1.006 18.689 1.00 87.50 78 GLU A CA 1
ATOM 637 C C . GLU A 1 78 ? -6.367 -1.104 18.618 1.00 87.50 78 GLU A C 1
ATOM 639 O O . GLU A 1 78 ? -5.771 -0.675 17.630 1.00 87.50 78 GLU A O 1
ATOM 644 N N . SER A 1 79 ? -5.740 -1.819 19.560 1.00 88.19 79 SER A N 1
ATOM 645 C CA . SER A 1 79 ? -4.297 -2.096 19.492 1.00 88.19 79 SER A CA 1
ATOM 646 C C . SER A 1 79 ? -3.902 -2.930 18.260 1.00 88.19 79 SER A C 1
ATOM 648 O O . SER A 1 79 ? -2.858 -2.695 17.647 1.00 88.19 79 SER A O 1
ATOM 650 N N . LEU A 1 80 ? -4.748 -3.882 17.841 1.00 88.62 80 LEU A N 1
ATOM 651 C CA . LEU A 1 80 ? -4.542 -4.665 16.618 1.00 88.62 80 LEU A CA 1
ATOM 652 C C . LEU A 1 80 ? -4.677 -3.808 15.357 1.00 88.62 80 LEU A C 1
ATOM 654 O O . LEU A 1 80 ? -3.908 -3.986 14.412 1.00 88.62 80 LEU A O 1
ATOM 658 N N . ARG A 1 81 ? -5.634 -2.875 15.338 1.00 90.81 81 ARG A N 1
ATOM 659 C CA . ARG A 1 81 ? -5.818 -1.913 14.249 1.00 90.81 81 ARG A CA 1
ATOM 660 C C . ARG A 1 81 ? -4.571 -1.049 14.089 1.00 90.81 81 ARG A C 1
ATOM 662 O O . ARG A 1 81 ? -4.069 -0.936 12.975 1.00 90.81 81 ARG A O 1
ATOM 669 N N . GLU A 1 82 ? -4.049 -0.486 15.176 1.00 89.75 82 GLU A N 1
ATOM 670 C CA . GLU A 1 82 ? -2.835 0.340 15.146 1.00 89.75 82 GLU A CA 1
ATOM 671 C C . GLU A 1 82 ? -1.621 -0.438 14.633 1.00 89.75 82 GLU A C 1
ATOM 673 O O . GLU A 1 82 ? -0.961 0.006 13.691 1.00 89.75 82 GLU A O 1
ATOM 678 N N . LYS A 1 83 ? -1.371 -1.639 15.174 1.00 91.50 83 LYS A N 1
ATOM 679 C CA . LYS A 1 83 ? -0.279 -2.503 14.701 1.00 91.50 83 LYS A CA 1
ATOM 680 C C . LYS A 1 83 ? -0.422 -2.844 13.220 1.00 91.50 83 LYS A C 1
ATOM 682 O O . LYS A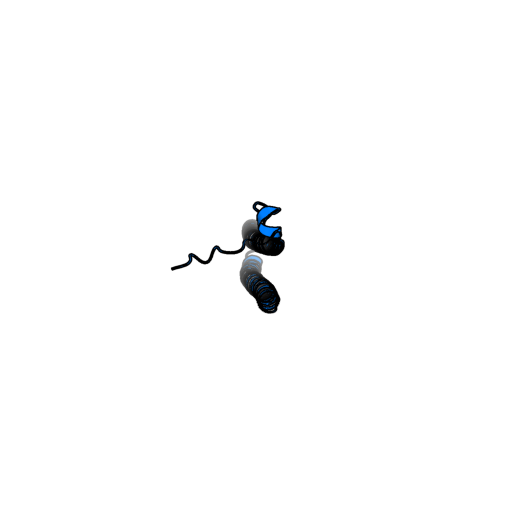 1 83 ? 0.531 -2.668 12.466 1.00 91.50 83 LYS A O 1
ATOM 687 N N . SER A 1 84 ? -1.616 -3.253 12.780 1.00 90.44 84 SER A N 1
ATOM 688 C CA . SER A 1 84 ? -1.843 -3.587 11.371 1.00 90.44 84 SER A CA 1
ATOM 689 C C . SER A 1 84 ? -1.673 -2.377 10.449 1.00 90.44 84 SER A C 1
ATOM 691 O O . SER A 1 84 ? -1.223 -2.558 9.317 1.00 90.44 84 SER A O 1
ATOM 693 N N . LEU A 1 85 ? -2.046 -1.167 10.880 1.00 90.19 85 LEU A N 1
ATOM 694 C CA . LEU A 1 85 ? -1.833 0.050 10.094 1.00 90.19 85 LEU A CA 1
ATOM 695 C C . LEU A 1 85 ? -0.339 0.334 9.922 1.00 90.19 85 LEU A C 1
ATOM 697 O O . LEU A 1 85 ? 0.101 0.564 8.796 1.00 90.19 85 LEU A O 1
ATOM 701 N N . ILE A 1 86 ? 0.437 0.256 11.006 1.00 91.25 86 ILE A N 1
ATOM 702 C CA . ILE A 1 86 ? 1.889 0.471 10.977 1.00 91.25 86 ILE A CA 1
ATOM 703 C C . ILE A 1 86 ? 2.570 -0.563 10.073 1.00 91.25 86 ILE A C 1
ATOM 705 O O . ILE A 1 86 ? 3.320 -0.186 9.172 1.00 91.25 86 ILE A O 1
ATOM 709 N N . GLU A 1 87 ? 2.276 -1.853 10.255 1.00 88.69 87 GLU A N 1
ATOM 710 C CA . GLU A 1 87 ? 2.844 -2.932 9.436 1.00 88.69 87 GLU A CA 1
ATOM 711 C C . GLU A 1 87 ? 2.532 -2.742 7.948 1.00 88.69 87 GLU A C 1
ATOM 713 O O . GLU A 1 87 ? 3.421 -2.838 7.101 1.00 88.69 87 GLU A O 1
ATOM 718 N N . ASN A 1 88 ? 1.285 -2.400 7.614 1.00 89.69 88 ASN A N 1
ATOM 719 C CA . ASN A 1 88 ? 0.898 -2.154 6.230 1.00 89.69 88 ASN A CA 1
ATOM 720 C C . ASN A 1 88 ? 1.619 -0.940 5.627 1.00 89.69 88 ASN A C 1
ATOM 722 O O . ASN A 1 88 ? 2.046 -1.004 4.476 1.00 89.69 88 ASN A O 1
ATOM 726 N N . ILE A 1 89 ? 1.774 0.156 6.378 1.00 89.31 89 ILE A N 1
ATOM 727 C CA . ILE A 1 89 ? 2.517 1.339 5.915 1.00 89.31 89 ILE A CA 1
ATOM 728 C C . ILE A 1 89 ? 3.972 0.965 5.625 1.00 89.31 89 ILE A C 1
ATOM 730 O O . ILE A 1 89 ? 4.494 1.329 4.571 1.00 89.31 89 ILE A O 1
ATOM 734 N N . ILE A 1 90 ? 4.608 0.189 6.507 1.00 92.50 90 ILE A N 1
ATOM 735 C CA . ILE A 1 90 ? 5.979 -0.297 6.310 1.00 92.50 90 ILE A CA 1
ATOM 736 C C . ILE A 1 90 ? 6.078 -1.128 5.025 1.00 92.50 90 ILE A C 1
ATOM 738 O O . ILE A 1 90 ? 6.966 -0.884 4.208 1.00 92.50 90 ILE A O 1
ATOM 742 N N . ILE A 1 91 ? 5.147 -2.061 4.800 1.00 90.00 91 ILE A N 1
ATOM 743 C CA . ILE A 1 91 ? 5.118 -2.899 3.590 1.00 90.00 91 ILE A CA 1
ATOM 744 C C . ILE A 1 91 ? 4.974 -2.042 2.327 1.00 90.00 91 ILE A C 1
ATOM 746 O O . ILE A 1 91 ? 5.715 -2.239 1.361 1.00 90.00 91 ILE A O 1
ATOM 750 N N . VAL A 1 92 ? 4.055 -1.072 2.327 1.00 87.94 92 VAL A N 1
ATOM 751 C CA . VAL A 1 92 ? 3.852 -0.177 1.179 1.00 87.94 92 VAL A CA 1
ATOM 752 C C . VAL A 1 92 ? 5.117 0.635 0.908 1.00 87.94 92 VAL A C 1
ATOM 754 O O . VAL A 1 92 ? 5.589 0.654 -0.230 1.00 87.94 92 VAL A O 1
ATOM 757 N N . MET A 1 93 ? 5.730 1.224 1.936 1.00 88.62 93 MET A N 1
ATOM 758 C CA . MET A 1 93 ? 6.972 1.989 1.793 1.00 88.62 93 MET A CA 1
ATOM 759 C C . MET A 1 93 ? 8.116 1.136 1.235 1.00 88.62 93 MET A C 1
ATOM 761 O O . MET A 1 93 ? 8.773 1.542 0.275 1.00 88.62 93 MET A O 1
ATOM 765 N N . LEU A 1 94 ? 8.318 -0.073 1.767 1.00 91.88 94 LEU A N 1
ATOM 766 C CA . LEU A 1 94 ? 9.328 -1.007 1.262 1.00 91.88 94 LEU A CA 1
ATOM 767 C C . LEU A 1 94 ? 9.071 -1.383 -0.200 1.00 91.88 94 LEU A C 1
ATOM 769 O O . LEU A 1 94 ? 10.001 -1.393 -1.007 1.00 91.88 94 LEU A O 1
ATOM 773 N N . SER A 1 95 ? 7.813 -1.636 -0.568 1.00 86.69 95 SER A N 1
ATOM 774 C CA . SER A 1 95 ? 7.452 -1.982 -1.945 1.00 86.69 95 SER A CA 1
ATOM 775 C C . SER A 1 95 ? 7.747 -0.848 -2.935 1.00 86.69 95 SER A C 1
ATOM 777 O O . SER A 1 95 ? 8.234 -1.109 -4.039 1.00 86.69 95 SER A O 1
ATOM 779 N N . ILE A 1 96 ? 7.536 0.410 -2.531 1.00 87.94 96 ILE A N 1
ATOM 780 C CA . ILE A 1 96 ? 7.864 1.594 -3.335 1.00 87.94 96 ILE A CA 1
ATOM 781 C C . ILE A 1 96 ? 9.381 1.706 -3.506 1.00 87.94 96 ILE A C 1
ATOM 783 O O . ILE A 1 96 ? 9.859 1.858 -4.631 1.00 87.94 96 ILE A O 1
ATOM 787 N N . VAL A 1 97 ? 10.146 1.577 -2.417 1.00 90.75 97 VAL A N 1
ATOM 788 C CA . VAL A 1 97 ? 11.616 1.646 -2.451 1.00 90.75 97 VAL A CA 1
ATOM 789 C C . VAL A 1 97 ? 12.193 0.576 -3.377 1.00 90.75 97 VAL A C 1
ATOM 791 O O . VAL A 1 97 ? 12.983 0.897 -4.264 1.00 90.75 97 VAL A O 1
ATOM 794 N N . ILE A 1 98 ? 11.758 -0.679 -3.238 1.00 89.00 98 ILE A N 1
ATOM 795 C CA . ILE A 1 98 ? 12.212 -1.784 -4.094 1.00 89.00 98 ILE A CA 1
ATOM 796 C C . ILE A 1 98 ? 11.853 -1.516 -5.560 1.00 89.00 98 ILE A C 1
ATOM 798 O O . ILE A 1 98 ? 12.697 -1.675 -6.442 1.00 89.00 98 ILE A O 1
ATOM 802 N N . SER A 1 99 ? 10.632 -1.052 -5.829 1.00 83.12 99 SER A N 1
ATOM 803 C CA . SER A 1 99 ? 10.186 -0.731 -7.190 1.00 83.12 99 SER A CA 1
ATOM 804 C C . SER A 1 99 ? 11.044 0.360 -7.841 1.00 83.12 99 SER A C 1
ATOM 806 O O . SER A 1 99 ? 11.411 0.242 -9.012 1.00 83.12 99 SER A O 1
ATOM 808 N N . LEU A 1 100 ? 11.418 1.395 -7.083 1.00 85.06 100 LEU A N 1
ATOM 809 C CA . LEU A 1 100 ? 12.308 2.460 -7.550 1.00 85.06 100 LEU A CA 1
ATOM 810 C C . LEU A 1 100 ? 13.736 1.962 -7.788 1.00 85.06 100 LEU A C 1
ATOM 812 O O . LEU A 1 100 ? 14.333 2.323 -8.801 1.00 85.06 100 LEU A O 1
ATOM 816 N N . ILE A 1 101 ? 14.273 1.112 -6.906 1.00 86.62 101 ILE A N 1
ATOM 817 C CA . ILE A 1 101 ? 15.602 0.500 -7.078 1.00 86.62 101 ILE A CA 1
ATOM 818 C C . ILE A 1 101 ? 15.641 -0.331 -8.360 1.00 86.62 101 ILE A C 1
ATOM 820 O O . ILE A 1 101 ? 16.573 -0.195 -9.152 1.00 86.62 101 ILE A O 1
ATOM 824 N N . ILE A 1 102 ? 14.618 -1.156 -8.595 1.00 85.31 102 ILE A N 1
ATOM 825 C CA . ILE A 1 102 ? 14.498 -1.967 -9.809 1.00 85.31 102 ILE A CA 1
ATOM 826 C C . ILE A 1 102 ? 14.445 -1.060 -11.040 1.00 85.31 102 ILE A C 1
ATOM 828 O O . ILE A 1 102 ? 15.213 -1.260 -11.982 1.00 85.31 102 ILE A O 1
ATOM 832 N N . LEU A 1 103 ? 13.589 -0.033 -11.027 1.00 84.56 103 LEU A N 1
ATOM 833 C CA . LEU A 1 103 ? 13.466 0.907 -12.140 1.00 84.56 103 LEU A CA 1
ATOM 834 C C . LEU A 1 103 ? 14.792 1.627 -12.421 1.00 84.56 103 LEU A C 1
ATOM 836 O O . LEU A 1 103 ? 15.211 1.717 -13.575 1.00 84.56 103 LEU A O 1
ATOM 840 N N . TYR A 1 104 ? 15.476 2.095 -11.377 1.00 84.44 104 TYR A N 1
ATOM 841 C CA . TYR A 1 104 ? 16.784 2.734 -11.490 1.00 84.44 104 TYR A CA 1
ATOM 842 C C . TYR A 1 104 ? 17.829 1.778 -12.069 1.00 84.44 104 TYR A C 1
ATOM 844 O O . TYR A 1 104 ? 18.534 2.141 -13.010 1.00 84.44 104 TYR A O 1
ATOM 852 N N . TYR A 1 105 ? 17.905 0.550 -11.554 1.00 83.94 105 TYR A N 1
ATOM 853 C CA . TYR A 1 105 ? 18.851 -0.459 -12.019 1.00 83.94 105 TYR A CA 1
ATOM 854 C C . TYR A 1 105 ? 18.646 -0.785 -13.501 1.00 83.94 105 TYR A C 1
ATOM 856 O O . TYR A 1 105 ? 19.606 -0.762 -14.270 1.00 83.94 105 TYR A O 1
ATOM 864 N N . TYR A 1 106 ? 17.403 -1.032 -13.926 1.00 79.38 106 TYR A N 1
ATOM 865 C CA . TYR A 1 106 ? 17.103 -1.322 -15.330 1.00 79.38 106 TYR A CA 1
ATOM 866 C C . TYR A 1 106 ? 17.395 -0.129 -16.241 1.00 79.38 106 TYR A C 1
ATOM 868 O O . TYR A 1 106 ? 17.989 -0.308 -17.305 1.00 79.38 106 TYR A O 1
ATOM 876 N N . ASN A 1 107 ? 17.045 1.086 -15.813 1.00 79.81 107 ASN A N 1
ATOM 877 C CA . ASN A 1 107 ? 17.309 2.288 -16.596 1.00 79.81 107 ASN A CA 1
ATOM 878 C C . ASN A 1 107 ? 18.820 2.561 -16.726 1.00 79.81 107 ASN A C 1
ATOM 880 O O . ASN A 1 107 ? 19.305 2.865 -17.816 1.00 79.81 107 ASN A O 1
ATOM 884 N N . LYS A 1 108 ? 19.588 2.379 -15.640 1.00 78.56 108 LYS A N 1
ATOM 885 C CA . LYS A 1 108 ? 21.053 2.490 -15.646 1.00 78.56 108 LYS A CA 1
ATOM 886 C C . LYS A 1 108 ? 21.690 1.432 -16.546 1.00 78.56 108 LYS A C 1
ATOM 888 O O . LYS A 1 108 ? 22.459 1.784 -17.433 1.00 78.56 108 LYS A O 1
ATOM 893 N N . LYS A 1 109 ? 21.317 0.159 -16.380 1.00 74.75 109 LYS A N 1
ATOM 894 C CA . LYS A 1 109 ? 21.833 -0.954 -17.189 1.00 74.75 109 LYS A CA 1
ATOM 895 C C . LYS A 1 109 ? 21.600 -0.726 -18.683 1.00 74.75 109 LYS A C 1
ATOM 897 O O . LYS A 1 109 ? 22.521 -0.938 -19.462 1.00 74.75 109 LYS A O 1
ATOM 902 N N . MET A 1 110 ? 20.412 -0.255 -19.075 1.00 66.81 110 MET A N 1
ATOM 903 C CA . MET A 1 110 ? 20.115 0.069 -20.476 1.00 66.81 110 MET A CA 1
ATOM 904 C C . MET A 1 110 ? 20.921 1.264 -21.004 1.00 66.81 110 MET A C 1
ATOM 906 O O . MET A 1 110 ? 21.386 1.230 -22.144 1.00 66.81 110 MET A O 1
ATOM 910 N N . SER A 1 111 ? 21.102 2.308 -20.190 1.00 67.81 111 SER A N 1
ATOM 911 C CA . SER A 1 111 ? 21.927 3.474 -20.535 1.00 67.81 111 SER A CA 1
ATOM 912 C C . SER A 1 111 ? 23.390 3.084 -20.768 1.00 67.81 111 SER A C 1
ATOM 914 O O . SER A 1 111 ? 23.978 3.466 -21.780 1.00 67.81 111 SER A O 1
ATOM 916 N N . ASP A 1 112 ? 23.954 2.258 -19.885 1.00 67.00 112 ASP A N 1
ATOM 917 C CA . ASP A 1 112 ? 25.346 1.813 -19.972 1.00 67.00 112 ASP A CA 1
ATOM 918 C C . ASP A 1 112 ? 25.571 0.890 -21.186 1.00 67.00 112 ASP A C 1
ATOM 920 O O . ASP A 1 112 ? 26.557 1.051 -21.903 1.00 67.00 112 ASP A O 1
ATOM 924 N N . THR A 1 113 ? 24.621 0.001 -21.514 1.00 60.06 113 THR A N 1
ATOM 925 C CA . THR A 1 113 ? 24.688 -0.805 -22.752 1.00 60.06 113 THR A CA 1
ATOM 926 C C . THR A 1 113 ? 24.557 0.015 -24.037 1.00 60.06 113 THR A C 1
ATOM 928 O O . THR A 1 113 ? 25.100 -0.391 -25.060 1.00 60.06 113 THR A O 1
ATOM 931 N N . ASN A 1 114 ? 23.863 1.158 -24.005 1.00 56.97 114 ASN A N 1
ATOM 932 C CA . ASN A 1 114 ? 23.731 2.044 -25.168 1.00 56.97 114 ASN A CA 1
ATOM 933 C C . ASN A 1 114 ? 24.945 2.961 -25.368 1.00 56.97 114 ASN A C 1
ATOM 935 O O . ASN A 1 114 ? 25.178 3.398 -26.487 1.00 56.97 114 ASN A O 1
ATOM 939 N N . LYS A 1 115 ? 25.718 3.258 -24.315 1.00 52.78 115 LYS A N 1
ATOM 940 C CA . LYS A 1 115 ? 26.963 4.044 -24.417 1.00 52.78 115 LYS A CA 1
ATOM 941 C C . LYS A 1 115 ? 28.170 3.232 -24.897 1.00 52.78 115 LYS A C 1
ATOM 943 O O . LYS A 1 115 ? 29.167 3.825 -25.288 1.00 52.78 115 LYS A O 1
ATOM 948 N N . GLY A 1 116 ? 28.096 1.902 -24.827 1.00 47.75 116 GLY A N 1
ATOM 949 C CA . GLY A 1 116 ? 29.155 0.987 -25.266 1.00 47.75 116 GLY A CA 1
ATOM 950 C C . GLY A 1 116 ? 29.051 0.514 -26.722 1.00 47.75 116 GLY A C 1
ATOM 951 O O . GLY A 1 116 ? 29.791 -0.395 -27.091 1.00 47.75 116 GLY A O 1
ATOM 952 N N . LYS A 1 117 ? 28.131 1.070 -27.521 1.00 42.09 117 LYS A N 1
ATOM 953 C CA . LYS A 1 117 ? 27.970 0.794 -28.957 1.00 42.09 117 LYS A CA 1
ATOM 954 C C . LYS A 1 117 ? 28.329 2.012 -29.795 1.00 42.09 117 LYS A C 1
ATOM 956 O O . LYS A 1 117 ? 27.948 3.128 -29.382 1.00 42.09 117 LYS A O 1
#

Mean predicted aligned error: 12.93 Å

Sequence (117 aa):
MAIAGTKKTIRDLIFKDKKHKDFQESQKINFANKGIVKLIVLYTISSILSVAQRDWQYKRNIEKLILENKTQKISLIESLREKSLIENIIIVMLSIVISLIILYYYNKKMSDTNKGK

pLDDT: mean 76.9, std 15.35, range [34.38, 92.5]

Radius of gyration: 28.37 Å; Cα contacts (8 Å, |Δi|>4): 27; chains: 1; bounding box: 61×36×81 Å